Protein AF-A0A9W6QVN0-F1 (afdb_monomer_lite)

Radius of gyration: 18.15 Å; chains: 1; bounding box: 43×31×42 Å

Structure (mmCIF, N/CA/C/O backbone):
data_AF-A0A9W6QVN0-F1
#
_entry.id   AF-A0A9W6QVN0-F1
#
loop_
_atom_site.group_PDB
_atom_site.id
_atom_site.type_symbol
_atom_site.label_atom_id
_atom_site.label_alt_id
_atom_site.label_comp_id
_atom_site.label_asym_id
_atom_site.label_entity_id
_atom_site.label_seq_id
_atom_site.pdbx_PDB_ins_code
_atom_site.Cartn_x
_atom_site.Cartn_y
_atom_site.Cartn_z
_atom_site.occupancy
_atom_site.B_iso_or_equiv
_atom_site.auth_seq_id
_atom_site.auth_comp_id
_atom_site.auth_asym_id
_atom_site.auth_atom_id
_atom_site.pdbx_PDB_model_num
ATOM 1 N N . MET A 1 1 ? 6.069 -20.567 -12.273 1.00 46.88 1 MET A N 1
ATOM 2 C CA . MET A 1 1 ? 4.959 -20.648 -11.297 1.00 46.88 1 MET A CA 1
ATOM 3 C C . MET A 1 1 ? 4.876 -19.329 -10.541 1.00 46.88 1 MET A C 1
ATOM 5 O O . MET A 1 1 ? 5.880 -19.001 -9.921 1.00 46.88 1 MET A O 1
ATOM 9 N N . PRO A 1 2 ? 3.754 -18.591 -10.511 1.00 46.78 2 PRO A N 1
ATOM 10 C CA . PRO A 1 2 ? 3.593 -17.575 -9.482 1.00 46.78 2 PRO A CA 1
ATOM 11 C C . PRO A 1 2 ? 2.451 -17.955 -8.540 1.00 46.78 2 PRO A C 1
ATOM 13 O O . PRO A 1 2 ? 1.272 -17.874 -8.863 1.00 46.78 2 PRO A O 1
ATOM 16 N N . ARG A 1 3 ? 2.838 -18.357 -7.328 1.00 54.59 3 ARG A N 1
ATOM 17 C CA . ARG A 1 3 ? 2.007 -18.356 -6.115 1.00 54.59 3 ARG A CA 1
ATOM 18 C C . ARG A 1 3 ? 2.033 -16.954 -5.502 1.00 54.59 3 ARG A C 1
ATOM 20 O O . ARG A 1 3 ? 2.379 -16.802 -4.337 1.00 54.59 3 ARG A O 1
ATOM 27 N N . ARG A 1 4 ? 1.797 -15.912 -6.298 1.00 58.50 4 ARG A N 1
ATOM 28 C CA . ARG A 1 4 ? 1.975 -14.544 -5.818 1.00 58.50 4 ARG A CA 1
ATOM 29 C C . ARG A 1 4 ? 0.641 -13.863 -5.613 1.00 58.50 4 ARG A C 1
ATOM 31 O O . ARG A 1 4 ? -0.064 -13.537 -6.557 1.00 58.50 4 ARG A O 1
ATOM 38 N N . ASN A 1 5 ? 0.359 -13.584 -4.347 1.00 73.56 5 ASN A N 1
ATOM 39 C CA . ASN A 1 5 ? -0.568 -12.550 -3.906 1.00 73.56 5 ASN A CA 1
ATOM 40 C C . ASN A 1 5 ? -0.027 -11.145 -4.248 1.00 73.56 5 ASN A C 1
ATOM 42 O O . ASN A 1 5 ? -0.178 -10.211 -3.467 1.00 73.56 5 ASN A O 1
ATOM 46 N N . GLU A 1 6 ? 0.651 -10.980 -5.382 1.00 81.00 6 GLU A N 1
ATOM 47 C CA . GLU A 1 6 ? 1.067 -9.668 -5.854 1.00 81.00 6 GLU A CA 1
ATOM 48 C C . GLU A 1 6 ? -0.169 -8.833 -6.135 1.00 81.00 6 GLU A C 1
ATOM 50 O O . GLU A 1 6 ? -1.173 -9.315 -6.664 1.00 81.00 6 GLU A O 1
ATOM 55 N N . CYS A 1 7 ? -0.100 -7.564 -5.755 1.00 82.69 7 CYS A N 1
ATOM 56 C CA . CYS A 1 7 ? -1.144 -6.631 -6.110 1.00 82.69 7 CYS A CA 1
ATOM 57 C C . CYS A 1 7 ? -1.142 -6.465 -7.638 1.00 82.69 7 CYS A C 1
ATOM 59 O O . CYS A 1 7 ? -0.126 -6.028 -8.176 1.00 82.69 7 CYS A O 1
ATOM 61 N N . PRO A 1 8 ? -2.243 -6.774 -8.347 1.00 80.38 8 PRO A N 1
ATOM 62 C CA . PRO A 1 8 ? -2.286 -6.670 -9.805 1.00 80.38 8 PRO A CA 1
ATOM 63 C C . PRO A 1 8 ? -2.241 -5.216 -10.287 1.00 80.38 8 PRO A C 1
ATOM 65 O O . PRO A 1 8 ? -1.938 -4.969 -11.446 1.00 80.38 8 PRO A O 1
ATOM 68 N N . GLU A 1 9 ? -2.530 -4.254 -9.408 1.00 79.62 9 GLU A N 1
ATOM 69 C CA . GLU A 1 9 ? -2.544 -2.832 -9.756 1.00 79.62 9 GLU A CA 1
ATOM 70 C C . GLU A 1 9 ? -1.138 -2.222 -9.757 1.00 79.62 9 GLU A C 1
ATOM 72 O O . GLU A 1 9 ? -0.799 -1.448 -10.645 1.00 79.62 9 GLU A O 1
ATOM 77 N N . CYS A 1 10 ? -0.297 -2.597 -8.790 1.00 83.94 10 CYS A N 1
ATOM 78 C CA . CYS A 1 10 ? 1.082 -2.111 -8.707 1.00 83.94 10 CYS A CA 1
ATOM 79 C C . CYS A 1 10 ? 2.130 -3.162 -9.093 1.00 83.94 10 CYS A C 1
ATOM 81 O O . CYS A 1 10 ? 3.324 -2.871 -9.046 1.00 83.94 10 CYS A O 1
ATOM 83 N N . LEU A 1 11 ? 1.705 -4.374 -9.463 1.00 82.94 11 LEU A N 1
ATOM 84 C CA . LEU A 1 11 ? 2.560 -5.488 -9.890 1.00 82.94 11 LEU A CA 1
ATOM 85 C C . LEU A 1 11 ? 3.686 -5.798 -8.886 1.00 82.94 11 LEU A C 1
ATOM 87 O O . LEU A 1 11 ? 4.818 -6.061 -9.273 1.00 82.94 11 LEU A O 1
ATOM 91 N N . GLY A 1 12 ? 3.403 -5.703 -7.584 1.00 81.94 12 GLY A N 1
ATOM 92 C CA . GLY A 1 12 ? 4.427 -5.889 -6.547 1.00 81.94 12 GLY A CA 1
ATOM 93 C C . GLY A 1 12 ? 5.166 -4.616 -6.125 1.00 81.94 12 GLY A C 1
ATOM 94 O O . GLY A 1 12 ? 5.856 -4.638 -5.113 1.00 81.94 12 GLY A O 1
ATOM 95 N N . SER A 1 13 ? 4.989 -3.495 -6.830 1.00 83.88 13 SER A N 1
ATOM 96 C CA . SER A 1 13 ? 5.752 -2.258 -6.581 1.00 83.88 13 SER A CA 1
ATOM 97 C C . SER A 1 13 ? 5.322 -1.501 -5.323 1.00 83.88 13 SER A C 1
ATOM 99 O O . SER A 1 13 ? 6.049 -0.638 -4.849 1.00 83.88 13 SER A O 1
ATOM 101 N N . GLY A 1 14 ? 4.108 -1.743 -4.818 1.00 82.69 14 GLY A N 1
ATOM 102 C CA . GLY A 1 14 ? 3.548 -1.034 -3.658 1.00 82.69 14 GLY A CA 1
ATOM 103 C C . GLY A 1 14 ? 3.154 0.425 -3.920 1.00 82.69 14 GLY A C 1
ATOM 104 O O . GLY A 1 14 ? 2.433 1.012 -3.123 1.00 82.69 14 GLY A O 1
ATOM 105 N N . LEU A 1 15 ? 3.526 1.007 -5.056 1.00 84.38 15 LEU A N 1
ATOM 106 C CA . LEU A 1 15 ? 3.243 2.401 -5.395 1.00 84.38 15 LEU A CA 1
ATOM 107 C C . LEU A 1 15 ? 2.061 2.530 -6.355 1.00 84.38 15 LEU A C 1
ATOM 109 O O . LEU A 1 15 ? 1.802 1.640 -7.167 1.00 84.38 15 LEU A O 1
ATOM 113 N N . ALA A 1 16 ? 1.342 3.648 -6.260 1.00 79.69 16 ALA A N 1
ATOM 114 C CA . ALA A 1 16 ? 0.324 4.015 -7.232 1.00 79.69 16 ALA A CA 1
ATOM 115 C C . ALA A 1 16 ? 0.954 4.164 -8.632 1.00 79.69 16 ALA A C 1
ATOM 117 O O . ALA A 1 16 ? 2.140 4.493 -8.738 1.00 79.69 16 ALA A O 1
ATOM 118 N N . PRO A 1 17 ? 0.184 3.998 -9.724 1.00 73.38 17 PRO A N 1
ATOM 119 C CA . PRO A 1 17 ? 0.693 4.184 -11.088 1.00 73.38 17 PRO A CA 1
ATOM 120 C C . PRO A 1 17 ? 1.284 5.585 -11.316 1.00 73.38 17 PRO A C 1
ATOM 122 O O . PRO A 1 17 ? 2.240 5.741 -12.069 1.00 73.38 17 PRO A O 1
ATOM 125 N N . ASN A 1 18 ? 0.785 6.591 -10.592 1.00 75.00 18 ASN A N 1
ATOM 126 C CA . ASN A 1 18 ? 1.319 7.953 -10.607 1.00 75.00 18 ASN A CA 1
ATOM 127 C C . ASN A 1 18 ? 2.610 8.132 -9.785 1.00 75.00 18 ASN A C 1
ATOM 129 O O . ASN A 1 18 ? 3.166 9.223 -9.784 1.00 75.00 18 ASN A O 1
ATOM 133 N N . ARG A 1 19 ? 3.077 7.099 -9.067 1.00 69.62 19 ARG A N 1
ATOM 134 C CA . ARG A 1 19 ? 4.280 7.064 -8.205 1.00 69.62 19 ARG A CA 1
ATOM 135 C C . ARG A 1 19 ? 4.387 8.165 -7.140 1.00 69.62 19 ARG A C 1
ATOM 137 O O . ARG A 1 19 ? 5.427 8.284 -6.504 1.00 69.62 19 ARG A O 1
ATOM 144 N N . LYS A 1 20 ? 3.333 8.959 -6.944 1.00 76.88 20 LYS A N 1
ATOM 145 C CA . LYS A 1 20 ? 3.259 10.021 -5.932 1.00 76.88 20 LYS A CA 1
ATOM 146 C C . LYS A 1 20 ? 2.737 9.513 -4.593 1.00 76.88 20 LYS A C 1
ATOM 148 O O . LYS A 1 20 ? 3.156 10.009 -3.557 1.00 76.88 20 LYS A O 1
ATOM 153 N N . ASP A 1 21 ? 1.893 8.488 -4.634 1.00 83.31 21 ASP A N 1
ATOM 154 C CA . ASP A 1 21 ? 1.185 7.961 -3.473 1.00 83.31 21 ASP A CA 1
ATOM 155 C C . ASP A 1 21 ? 1.334 6.438 -3.379 1.00 83.31 21 ASP A C 1
ATOM 157 O O . ASP A 1 21 ? 1.695 5.752 -4.346 1.00 83.31 21 ASP A O 1
ATOM 161 N N . PHE A 1 22 ? 1.035 5.892 -2.203 1.00 84.19 22 PHE A N 1
ATOM 162 C CA . PHE A 1 22 ? 0.977 4.449 -1.989 1.00 84.19 22 PHE A CA 1
ATOM 163 C C . PHE A 1 22 ? -0.168 3.828 -2.798 1.00 84.19 22 PHE A C 1
ATOM 165 O O . PHE A 1 22 ? -1.210 4.450 -3.004 1.00 84.19 22 PHE A O 1
ATOM 172 N N . CYS A 1 23 ? 0.015 2.593 -3.279 1.00 87.00 23 CYS A N 1
ATOM 173 C CA . CYS A 1 23 ? -1.010 1.911 -4.069 1.00 87.00 23 CYS A CA 1
ATOM 174 C C . CYS A 1 23 ? -2.297 1.772 -3.237 1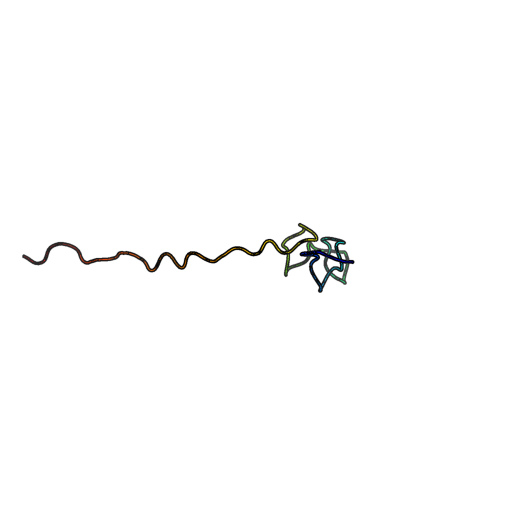.00 87.00 23 CYS A C 1
ATOM 176 O O . CYS A 1 23 ? -2.252 1.123 -2.192 1.00 87.00 23 CYS A O 1
ATOM 178 N N . PRO A 1 24 ? -3.443 2.317 -3.681 1.00 80.19 24 PRO A N 1
ATOM 179 C CA . PRO A 1 24 ? -4.676 2.315 -2.893 1.00 80.19 24 PRO A CA 1
ATOM 180 C C . PRO A 1 24 ? -5.250 0.905 -2.708 1.00 80.19 24 PRO A C 1
ATOM 182 O O . PRO A 1 24 ? -5.975 0.653 -1.750 1.00 80.19 24 PRO A O 1
ATOM 185 N N . ARG A 1 25 ? -4.906 -0.041 -3.592 1.00 79.38 25 ARG A N 1
ATOM 186 C CA . ARG A 1 25 ? -5.369 -1.433 -3.494 1.00 79.38 25 ARG A CA 1
ATOM 187 C C . ARG A 1 25 ? -4.644 -2.266 -2.452 1.00 79.38 25 ARG A C 1
ATOM 189 O O . ARG A 1 25 ? -5.278 -3.103 -1.818 1.00 79.38 25 ARG A O 1
ATOM 196 N N . CYS A 1 26 ? -3.335 -2.088 -2.303 1.00 83.81 26 CYS A N 1
ATOM 197 C CA . CYS A 1 26 ? -2.542 -2.834 -1.323 1.00 83.81 26 CYS A CA 1
ATOM 198 C C . CYS A 1 26 ? -2.023 -1.967 -0.173 1.00 83.81 26 CYS A C 1
ATOM 200 O O . CYS A 1 26 ? -1.316 -2.478 0.685 1.00 83.81 26 CYS A O 1
ATOM 202 N N . GLY A 1 27 ? -2.328 -0.670 -0.158 1.00 81.81 27 GLY A N 1
ATOM 203 C CA . GLY A 1 27 ? -1.892 0.274 0.868 1.00 81.81 27 GLY A CA 1
ATOM 204 C C . GLY A 1 27 ? -0.376 0.450 0.965 1.00 81.81 27 GLY A C 1
ATOM 205 O O . GLY A 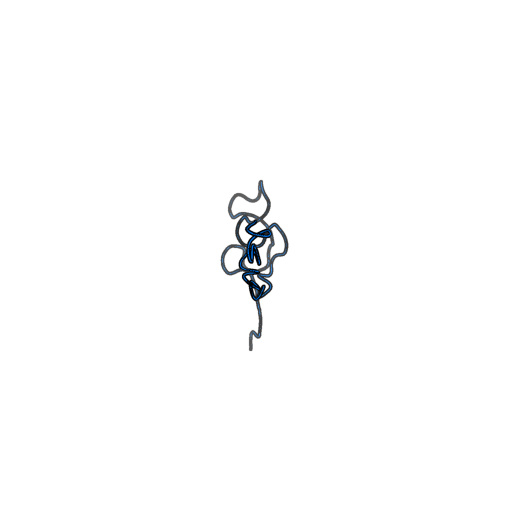1 27 ? 0.121 0.717 2.050 1.00 81.81 27 GLY A O 1
ATOM 206 N N . GLY A 1 28 ? 0.380 0.245 -0.119 1.00 83.12 28 GLY A N 1
ATOM 207 C CA . GLY A 1 28 ? 1.851 0.312 -0.067 1.00 83.12 28 GLY A CA 1
ATOM 208 C C . GLY A 1 28 ? 2.564 -1.039 0.006 1.00 83.12 28 GLY A C 1
ATOM 209 O O . GLY A 1 28 ? 3.762 -1.111 -0.237 1.00 83.12 28 GLY A O 1
ATOM 210 N N . ILE A 1 29 ? 1.843 -2.126 0.292 1.00 84.94 29 ILE A N 1
ATOM 211 C CA . ILE A 1 29 ? 2.443 -3.425 0.649 1.00 84.94 29 ILE A CA 1
ATOM 212 C C . ILE A 1 29 ? 3.029 -4.158 -0.574 1.00 84.94 29 ILE A C 1
ATOM 214 O O . ILE A 1 29 ? 3.848 -5.064 -0.446 1.00 84.94 29 ILE A O 1
ATOM 218 N N . GLY A 1 30 ? 2.573 -3.824 -1.786 1.00 84.06 30 GLY A N 1
ATOM 219 C CA . GLY A 1 30 ? 2.929 -4.536 -3.025 1.00 84.06 30 GLY A CA 1
ATOM 220 C C . GLY A 1 30 ? 2.258 -5.907 -3.163 1.00 84.06 30 GLY A C 1
ATOM 221 O O . GLY A 1 30 ? 2.179 -6.463 -4.255 1.00 84.06 30 GLY A O 1
ATOM 222 N N . GLN A 1 31 ? 1.675 -6.422 -2.086 1.00 84.81 31 GLN A N 1
ATOM 223 C CA . GLN A 1 31 ? 0.975 -7.697 -2.046 1.00 84.81 31 GLN A CA 1
ATOM 224 C C . GLN A 1 31 ? -0.399 -7.500 -1.412 1.00 84.81 31 GLN A C 1
ATOM 226 O O . GLN A 1 31 ? -0.550 -6.707 -0.486 1.00 84.81 31 GLN A O 1
ATOM 231 N N . ILE A 1 32 ? -1.409 -8.202 -1.919 1.00 77.94 32 ILE A N 1
ATOM 232 C CA . ILE A 1 32 ? -2.750 -8.192 -1.336 1.00 77.94 32 ILE A CA 1
ATOM 233 C C . ILE A 1 32 ? -2.855 -9.426 -0.436 1.00 77.94 32 ILE A C 1
ATOM 235 O O . ILE A 1 32 ? -3.042 -10.540 -0.945 1.00 77.94 32 ILE A O 1
ATOM 239 N N . PRO A 1 33 ? -2.716 -9.288 0.899 1.00 70.19 33 PRO A N 1
ATOM 240 C CA . PRO A 1 33 ? -3.030 -10.396 1.783 1.00 70.19 33 PRO A CA 1
ATOM 241 C C . PRO A 1 33 ? -4.498 -10.766 1.561 1.00 70.19 33 PRO A C 1
ATOM 243 O O . PRO A 1 33 ? -5.364 -9.894 1.480 1.00 70.19 33 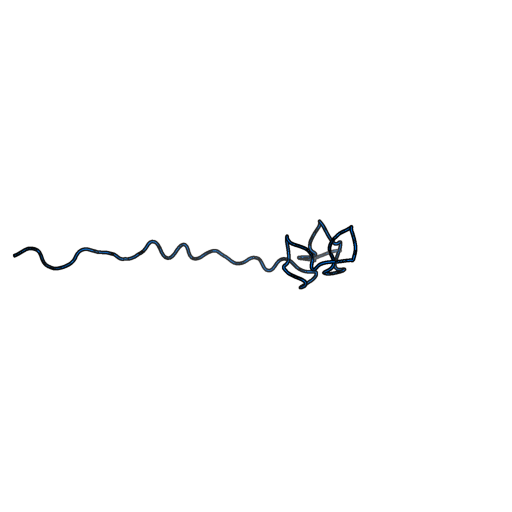PRO A O 1
ATOM 246 N N . ARG A 1 34 ? -4.801 -12.065 1.442 1.00 66.12 34 ARG A N 1
ATOM 247 C CA . ARG A 1 34 ? -6.190 -12.531 1.522 1.00 66.12 34 ARG A CA 1
ATOM 248 C C . ARG A 1 34 ? -6.635 -12.332 2.962 1.00 66.12 34 ARG A C 1
ATOM 250 O O . ARG A 1 34 ? -6.586 -13.259 3.765 1.00 66.12 34 ARG A O 1
ATOM 257 N N . VAL A 1 35 ? -7.040 -11.113 3.292 1.00 63.59 35 VAL A N 1
ATOM 258 C CA . VAL A 1 35 ? -7.757 -10.858 4.528 1.00 63.59 35 VAL A CA 1
ATOM 259 C C . VAL A 1 35 ? -9.087 -11.567 4.332 1.00 63.59 35 VAL A C 1
ATOM 261 O O . VAL A 1 35 ? -9.955 -11.105 3.593 1.00 63.59 35 VAL A O 1
ATOM 264 N N . ARG A 1 36 ? -9.223 -12.763 4.914 1.00 58.03 36 ARG A N 1
ATOM 265 C CA . ARG A 1 36 ? 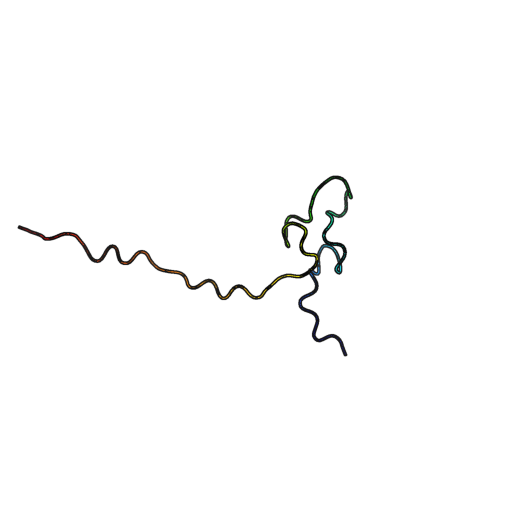-10.547 -13.304 5.198 1.00 58.03 36 ARG A CA 1
ATOM 266 C C . ARG A 1 36 ? -11.156 -12.270 6.123 1.00 58.03 36 ARG A C 1
ATOM 268 O O . ARG A 1 36 ? -10.806 -12.232 7.299 1.00 58.03 36 ARG A O 1
ATOM 275 N N . ALA A 1 37 ? -11.969 -11.383 5.559 1.00 61.56 37 ALA A N 1
ATOM 276 C CA . ALA A 1 37 ? -12.835 -10.533 6.336 1.00 61.56 37 ALA A CA 1
ATOM 277 C C . ALA A 1 37 ? -13.703 -11.496 7.142 1.00 61.56 37 ALA A C 1
ATOM 279 O O . ALA A 1 37 ? -14.694 -12.032 6.648 1.00 61.56 37 ALA A O 1
ATOM 280 N N . LEU A 1 38 ? -13.272 -11.782 8.370 1.00 64.25 38 LEU A N 1
ATOM 281 C CA . LEU A 1 38 ? -14.182 -12.121 9.437 1.00 64.25 38 LEU A CA 1
ATOM 282 C C . LEU A 1 38 ? -15.052 -10.877 9.526 1.00 64.25 38 LEU A C 1
ATOM 284 O O . LEU A 1 38 ? -14.696 -9.905 10.188 1.00 64.25 38 LEU A O 1
ATOM 288 N N . PHE A 1 39 ? -16.132 -10.875 8.742 1.00 60.31 39 PHE A N 1
ATOM 289 C CA . PHE A 1 39 ? -17.297 -10.060 9.002 1.00 60.31 39 PHE A CA 1
ATOM 290 C C . PHE A 1 39 ? -17.729 -10.479 10.401 1.00 60.31 39 PHE A C 1
ATOM 292 O O . PHE A 1 39 ? -18.542 -11.382 10.584 1.00 60.31 39 PHE A O 1
ATOM 299 N N . LEU A 1 40 ? -17.101 -9.864 11.401 1.00 63.97 40 LEU A N 1
ATOM 300 C CA . LEU A 1 40 ? -17.643 -9.734 12.729 1.00 63.97 40 LEU A CA 1
ATOM 301 C C . LEU A 1 40 ? -18.874 -8.866 12.511 1.00 63.97 40 LEU A C 1
ATOM 303 O O . LEU A 1 40 ? -18.836 -7.644 12.639 1.00 63.97 40 LEU A O 1
ATOM 307 N N . ALA A 1 41 ? -19.951 -9.522 12.069 1.00 61.88 41 ALA A N 1
ATOM 308 C CA . ALA A 1 41 ? -21.292 -9.037 12.283 1.00 61.88 41 ALA A CA 1
ATOM 309 C C . ALA A 1 41 ? -21.304 -8.584 13.743 1.00 61.88 41 ALA A C 1
ATOM 311 O O . ALA A 1 41 ? -20.881 -9.369 14.604 1.00 61.88 41 ALA A O 1
ATOM 312 N N . PRO A 1 42 ? -21.659 -7.324 14.036 1.00 56.50 42 PRO A N 1
ATOM 313 C CA . PRO A 1 42 ? -21.719 -6.907 15.415 1.00 56.50 42 PRO A CA 1
ATOM 314 C C . PRO A 1 42 ? -22.690 -7.869 16.094 1.00 56.50 42 PRO A C 1
ATOM 316 O O . PRO A 1 42 ? -23.874 -7.912 15.763 1.00 56.50 42 PRO A O 1
ATOM 319 N N . LEU A 1 43 ? -22.184 -8.666 17.035 1.00 58.59 43 LEU A N 1
ATOM 320 C CA . LEU A 1 43 ? -22.999 -9.299 18.058 1.00 58.59 43 LEU A CA 1
ATOM 321 C C . LEU A 1 43 ? -23.531 -8.175 18.957 1.00 58.59 43 LEU A C 1
ATOM 323 O O . LEU A 1 43 ? -23.274 -8.137 20.152 1.00 58.59 43 LEU A O 1
ATOM 327 N N . THR A 1 44 ? -24.311 -7.249 18.400 1.00 60.25 44 THR A N 1
ATOM 328 C CA . THR A 1 44 ? -25.354 -6.568 19.154 1.00 60.25 44 THR A CA 1
ATOM 329 C C . THR A 1 44 ? -26.511 -7.552 19.268 1.00 60.25 44 THR A C 1
ATOM 331 O O . THR A 1 44 ? -27.614 -7.298 18.789 1.00 60.25 44 THR A O 1
ATOM 334 N N . LEU A 1 45 ? -26.243 -8.718 19.869 1.00 58.78 45 LEU A N 1
ATOM 335 C CA . LEU A 1 45 ? -27.301 -9.478 20.504 1.00 58.78 45 LEU A CA 1
ATOM 336 C C . LEU A 1 45 ? -27.742 -8.598 21.670 1.00 58.78 45 LEU A C 1
ATOM 338 O O . LEU A 1 45 ? -26.955 -8.277 22.560 1.00 58.78 45 LEU A O 1
ATOM 342 N N . GLY A 1 46 ? -28.951 -8.073 21.511 1.00 53.78 46 GLY A N 1
ATOM 343 C CA . GLY A 1 46 ? -29.490 -6.947 22.244 1.00 53.78 46 GLY A CA 1
ATOM 344 C C . GLY A 1 46 ? -29.291 -7.030 23.750 1.00 53.78 46 GLY A C 1
ATOM 345 O O . GLY A 1 46 ? -29.514 -8.056 24.388 1.00 53.78 46 GLY A O 1
ATOM 346 N N . ARG A 1 47 ? -28.931 -5.864 24.287 1.00 56.91 47 ARG A N 1
ATOM 347 C CA . ARG A 1 47 ? -29.309 -5.383 25.615 1.00 56.91 47 ARG A CA 1
ATOM 348 C C . ARG A 1 47 ? -30.625 -6.028 26.069 1.00 56.91 47 ARG A C 1
ATOM 350 O O . ARG A 1 47 ? -31.618 -5.950 25.350 1.00 56.91 47 ARG A O 1
ATOM 357 N N . THR A 1 48 ? -30.588 -6.610 27.268 1.00 56.47 48 THR A N 1
ATOM 358 C CA . THR A 1 48 ? -31.677 -6.671 28.252 1.00 56.47 48 THR A CA 1
ATOM 359 C C . THR A 1 48 ? -32.925 -5.898 27.822 1.00 56.47 48 THR A C 1
ATOM 361 O O . THR A 1 48 ? -32.898 -4.669 27.736 1.00 56.47 48 THR A O 1
ATOM 364 N N . GLN A 1 49 ? -34.008 -6.631 27.573 1.00 55.44 49 GLN A N 1
ATOM 365 C CA . GLN A 1 49 ? -35.361 -6.098 27.679 1.00 55.44 49 GLN A CA 1
ATOM 366 C C . GLN A 1 49 ? -35.875 -6.414 29.087 1.00 55.44 49 GLN A C 1
ATOM 368 O O . GLN A 1 49 ? -35.500 -7.438 29.660 1.00 55.44 49 GLN A O 1
ATOM 373 N N . ALA A 1 50 ? -36.615 -5.435 29.602 1.00 57.25 50 ALA A N 1
ATOM 374 C CA . ALA A 1 50 ? -37.072 -5.203 30.969 1.00 57.25 50 ALA A CA 1
ATOM 375 C C . ALA A 1 50 ? -37.711 -6.395 31.694 1.00 57.25 50 ALA A C 1
ATOM 377 O O . ALA A 1 50 ? -38.372 -7.219 31.024 1.00 57.25 50 ALA A O 1
#

Foldseek 3Di:
DDPAQFDPQCCLQQAHPVNPAGNPQCRSRRGNPPPPPPPPVPPCVDDDDD

InterPro domains:
  IPR036410 Heat shock protein DnaJ, cysteine-rich domain superfamily [SSF57938] (5-40)

Organism: NCBI:txid103729

Sequence (50 aa):
MPRRNECPECLGSGLAPNRKDFCPRCGGIGQIPRVRALFLAPLTLGRTQA

pLDDT: mean 71.14, std 12.01, range [46.78, 87.0]

Secondary structure (DSSP, 8-state):
-----B-TTTTT--B-TTSSSB-TTTTTSSB-------------------

=== Feature glossary ===
A reading guide for the features in this record.

Start from the sequence.

  · Sequence gives the chain of amino acids in standard one-letter code (A=alanine, C=cysteine, …, Y=tyrosine), read N→C. It is the only feature that is directly encoded by the gene; all structural features are derived from the folded form of this sequence.

Fold it, and you get atomic coordinates and the backbone conformation that goes with them.

  · The mmCIF table is the protein's shape written out atom by atom. For each bac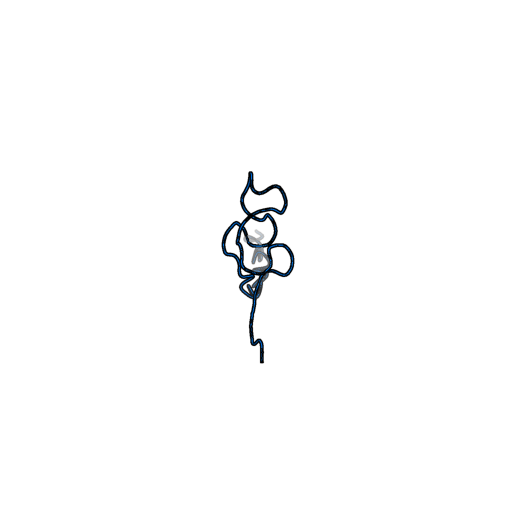kbone N, Cα, C, and carbonyl O, it records an (x, y, z) coordinate triple in Å plus the residue type, chain letter, and residue number.

  · Backbone dihedral angles. Every residue except chain termini has a φ (preceding-C → N → Cα → C) and a ψ (N → Cα → C → next-N). They are reported in degrees following the IUPAC sign convention. Secondary structure is essentially a statement about which (φ, ψ) basin each residue occupies.

  · DSSP 8-state secondary structure assigns each residue one of H (α-helix), G (3₁₀-helix), I (π-helix), E (extended β-strand), B (isolated β-bridge), T (hydrogen-bonded turn), S (bend), or '-' (coil). The assignment is computed from backbone hydrogen-bond geometry via the Kabsch–Sander algorithm.

  · P-SEA three-state annotation labels each residue as helix, strand, or coil based purely on the geometry of the Cα trace. It serves as a fallback when the full backbone (and thus DSSP) is unavailable.

Summarize the fold with a handful of shape descriptors and a per-residue structural alphabet.

  · Radius of gyration (Rg) is the root-mean-square distance of Cα atoms from their centroid — a single number for overall size and compactness. A globular domain of N residues has Rg ≈ 2.2·N^0.38 Å; an extended or disordered chain has a much larger Rg. The Cα contact count is the number of residue pairs whose Cα atoms are within 8 Å and are more than four positions apart in sequence — a standard proxy for tertiary packing density. The bounding box is the smallest axis-aligned box enclosing all Cα atoms.

  · Foldseek's 3Di representation compresses backbone geometry into a per-residue letter drawn from a learned twenty-state alphabet. It captures the tertiary interaction pattern around each residue — which residues are packed against it in space, regardless of where they are in sequence.

  · Accessible surface area quantifies burial. A residue with SASA near zero is packed into the hydrophobic core; one with SASA >100 Å² sits on th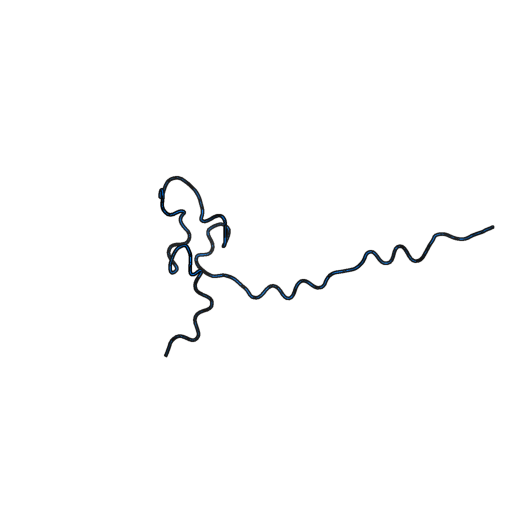e surface. Computed here via the Shrake–Rupley numerical algorithm with a 1.4 Å probe.

Ask how reliable the model is.

  · For AlphaFold models, the B-factor field carries pLDDT — the model's own estimate of local accuracy on a 0–100 scale. Regions with pLDDT<50 should be treated as essentially unmodeled; they often correspond to intrinsically disordered segments.

  · For experimental (PDB) structures, the B-factor (temperature factor) quantifies the positional spread of each atom in the crystal — a combination of thermal vibration and static disorder — in units of Å². High B-factors mark flexible loops or poorly resolved regions; low B-factors mark the rigid, well-ordered core.

  · PAE(i, j) answers: if I align the predicted and true structures on residue i, how far off (in Å) do I expect residue j to be? A block-diagonal PAE matrix with low values on the blocks and high values off-diagonal is the signature of a multi-domain protein with confidently predicted domains but uncertain inter-domain orientation.

Place it in context: what it resembles, what it is annotated as, and how it looks.

  · Structural nearest neighbors (via Foldseek easy-search vs the PDB). Reported per hit: target PDB id, E-value, and alignment TM-score. A TM-score above ~0.5 is the conventional threshold for 'same fold'.

  · Functional annotations link the protein to curated databases. InterPro entries identify conserved domains and families by matching the sequence against member-database signatures (Pfam, PROSITE, CDD, …). Gene Ontology (GO) terms describe molecular function, biological process, and cellular component in a controlled vocabulary. CATH places the structure in a hierarchical fold classification (Class/Architecture/Topology/Homologous-superfamily). The organism is the source species.

  · Plot images: a contact map (which residues are close in 3D, as an N×N binary image), a Ramachandran scatter (backbone torsion angles, revealing secondary-structure composition at a glance), and — for AlphaFold structures — a PAE heatmap (pairwise prediction confidence).

  · Structure images are PyMOL renders from six orthogonal camera directions. Cartoon representation draws helices as coils and strands as arrows; sticks shows the backbone as bonds; surface shows the solvent-excluded envelope. Rainbow coloring maps sequence position to hue (blue→red, N→C); chain coloring assigns a distinct color per polypeptide.